Protein AF-A0ABD3S077-F1 (afdb_monomer_lite)

Radius of gyration: 20.27 Å; chains: 1; bounding box: 48×42×54 Å

Foldseek 3Di:
DPPDDDPDPVSVQVVVQVVDDPVDHDPDDDDDDPPDDPLQPDPKAWDFAFEWADCDDDPVCPPPHHYDNDDDDLVVVQVVQVVLAAWDQQPVVADPDPPDPPPRRIWHFNDAFFAWDQDPDDPDTTRRTTGTGITSDDHDDPDPDPPPDD

pLDDT: mean 75.66, std 20.89, range [24.83, 97.0]

Structure (mmCIF, N/CA/C/O backbone):
data_AF-A0ABD3S077-F1
#
_entry.id   AF-A0ABD3S077-F1
#
loop_
_atom_site.group_PDB
_atom_site.id
_atom_site.type_symbol
_atom_site.label_atom_id
_atom_site.label_alt_id
_atom_site.label_comp_id
_atom_site.label_asym_id
_atom_site.label_entity_id
_atom_site.label_seq_id
_atom_site.pdbx_PDB_ins_code
_atom_site.Cartn_x
_atom_site.Cartn_y
_atom_site.Cartn_z
_atom_site.occupancy
_atom_site.B_iso_or_equiv
_atom_site.auth_seq_id
_atom_site.auth_comp_id
_atom_site.auth_asym_id
_atom_site.auth_atom_id
_atom_site.pdbx_PDB_model_num
ATOM 1 N N . MET A 1 1 ? 19.640 16.814 -28.895 1.00 40.47 1 MET A N 1
ATOM 2 C CA . MET A 1 1 ? 20.626 15.761 -28.580 1.00 40.47 1 MET A CA 1
ATOM 3 C C . MET A 1 1 ? 20.997 15.918 -27.118 1.00 40.47 1 MET A C 1
ATOM 5 O O . MET A 1 1 ? 21.453 16.991 -26.749 1.00 40.47 1 MET A O 1
ATOM 9 N N . THR A 1 2 ? 20.714 14.935 -26.268 1.00 45.81 2 THR A N 1
ATOM 10 C CA . THR A 1 2 ? 21.237 14.925 -24.893 1.00 45.81 2 THR A CA 1
ATOM 11 C C . THR A 1 2 ? 22.758 14.746 -24.961 1.00 45.81 2 THR A C 1
ATOM 13 O O . THR A 1 2 ? 23.202 13.820 -25.637 1.00 45.81 2 THR A O 1
ATOM 16 N N . PRO A 1 3 ? 23.569 15.612 -24.328 1.00 52.97 3 PRO A N 1
ATOM 17 C CA . PRO A 1 3 ? 25.014 15.686 -24.566 1.00 52.97 3 PRO A CA 1
ATOM 18 C C . PRO A 1 3 ? 25.817 14.650 -23.761 1.00 52.97 3 PRO A C 1
ATOM 20 O O . PRO A 1 3 ? 26.988 14.868 -23.471 1.00 52.97 3 PRO A O 1
ATOM 23 N N . VAL A 1 4 ? 25.194 13.542 -23.358 1.00 58.41 4 VAL A N 1
ATOM 24 C CA . VAL A 1 4 ? 25.811 12.550 -22.475 1.00 58.41 4 VAL A CA 1
ATOM 25 C C . VAL A 1 4 ? 25.644 11.181 -23.112 1.00 58.41 4 VAL A C 1
ATOM 27 O O . VAL A 1 4 ? 24.524 10.681 -23.230 1.00 58.41 4 VAL A O 1
ATOM 30 N N . ASN A 1 5 ? 26.758 10.608 -23.562 1.00 63.78 5 ASN A N 1
ATOM 31 C CA . ASN A 1 5 ? 26.808 9.208 -23.950 1.00 63.78 5 ASN A CA 1
ATOM 32 C C . ASN A 1 5 ? 26.867 8.400 -22.652 1.00 63.78 5 ASN A C 1
ATOM 34 O O . ASN A 1 5 ? 27.813 8.540 -21.877 1.00 63.78 5 ASN A O 1
ATOM 38 N N . TYR A 1 6 ? 25.817 7.640 -22.359 1.00 70.06 6 TYR A N 1
ATOM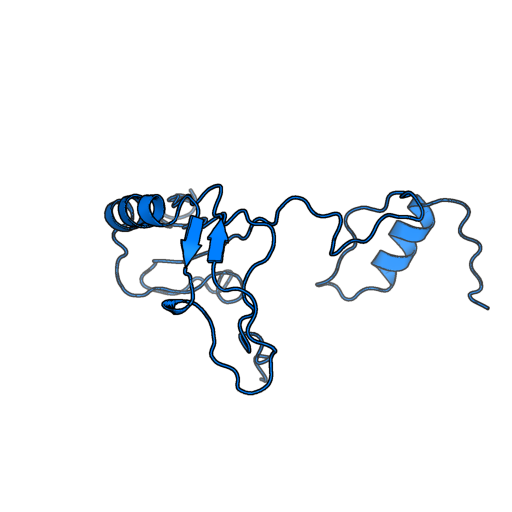 39 C CA . TYR A 1 6 ? 25.801 6.781 -21.185 1.00 70.06 6 TYR A CA 1
ATOM 40 C C . TYR A 1 6 ? 26.345 5.412 -21.572 1.00 70.06 6 TYR A C 1
ATOM 42 O O . TYR A 1 6 ? 25.663 4.633 -22.234 1.00 70.06 6 TYR A O 1
ATOM 50 N N . GLU A 1 7 ? 27.574 5.133 -21.155 1.00 78.12 7 GLU A N 1
ATOM 51 C CA . GLU A 1 7 ? 28.276 3.889 -21.487 1.00 78.12 7 GLU A CA 1
ATOM 52 C C . GLU A 1 7 ? 27.817 2.709 -20.607 1.00 78.12 7 GLU A C 1
ATOM 54 O O . GLU A 1 7 ? 28.039 1.547 -20.944 1.00 78.12 7 GLU A O 1
ATOM 59 N N . SER A 1 8 ? 27.147 2.984 -19.478 1.00 88.31 8 SER A N 1
ATOM 60 C CA . SER A 1 8 ? 26.677 1.960 -18.542 1.00 88.31 8 SER A CA 1
ATOM 61 C C . SER A 1 8 ? 25.317 2.283 -17.907 1.00 88.31 8 SER A C 1
ATOM 63 O O . SER A 1 8 ? 24.927 3.442 -17.753 1.00 88.31 8 SER A O 1
ATOM 65 N N . LEU A 1 9 ? 24.592 1.241 -17.476 1.00 89.19 9 LEU A N 1
ATOM 66 C CA . LEU A 1 9 ? 23.332 1.392 -16.730 1.00 89.19 9 LEU A CA 1
ATOM 67 C C . LEU A 1 9 ? 23.518 2.120 -15.391 1.00 89.19 9 LEU A C 1
ATOM 69 O O . LEU A 1 9 ? 22.600 2.796 -14.930 1.00 89.19 9 LEU A O 1
ATOM 73 N N . GLU A 1 10 ? 24.697 1.994 -14.784 1.00 90.38 10 GLU A N 1
ATOM 74 C CA . GLU A 1 10 ? 25.053 2.659 -13.530 1.00 90.38 10 GLU A CA 1
ATOM 75 C C . GLU A 1 10 ? 25.139 4.183 -13.718 1.00 90.38 10 GLU A C 1
ATOM 77 O O . GLU A 1 10 ? 24.635 4.947 -12.891 1.00 90.38 10 GLU A O 1
ATOM 82 N N . ASP A 1 11 ? 25.708 4.637 -14.837 1.00 91.19 11 ASP A N 1
ATOM 83 C CA . ASP A 1 11 ? 25.799 6.066 -15.155 1.00 91.19 11 ASP A CA 1
ATOM 84 C C . ASP A 1 11 ? 24.416 6.662 -15.428 1.00 91.19 11 ASP A C 1
ATOM 86 O O . ASP A 1 11 ? 24.096 7.751 -14.942 1.00 91.19 11 ASP A O 1
ATOM 90 N N . ILE A 1 12 ? 23.555 5.916 -16.131 1.00 92.06 12 ILE A N 1
ATOM 91 C CA . ILE A 1 12 ? 22.148 6.288 -16.344 1.00 92.06 12 ILE A CA 1
ATOM 92 C C . ILE A 1 12 ? 21.420 6.399 -15.000 1.00 92.06 12 ILE A C 1
ATOM 94 O O . ILE A 1 12 ? 20.725 7.385 -14.744 1.00 92.06 12 ILE A O 1
ATOM 98 N N . HIS A 1 13 ? 21.580 5.402 -14.126 1.00 94.06 13 HIS A N 1
ATOM 99 C CA . HIS A 1 13 ? 20.934 5.362 -12.814 1.00 94.06 13 HIS A CA 1
ATOM 100 C C . HIS A 1 13 ? 21.291 6.579 -11.957 1.00 94.06 13 HIS A C 1
ATOM 102 O O . HIS A 1 13 ? 20.397 7.228 -11.400 1.00 94.06 13 HIS A O 1
ATOM 108 N N . LYS A 1 14 ? 22.579 6.931 -11.902 1.00 92.25 14 LYS A N 1
ATOM 109 C CA . LYS A 1 14 ? 23.074 8.109 -11.179 1.00 92.25 14 LYS A CA 1
ATOM 110 C C . LYS A 1 14 ? 22.569 9.407 -11.791 1.00 92.25 14 LYS A C 1
ATOM 112 O O . LYS A 1 14 ? 22.056 10.257 -11.063 1.00 92.25 14 LYS A O 1
ATOM 117 N N . ALA A 1 15 ? 22.671 9.549 -13.110 1.00 93.38 15 ALA A N 1
ATOM 118 C CA . ALA A 1 15 ? 22.268 10.767 -13.798 1.00 93.38 15 ALA A CA 1
ATOM 119 C C . ALA A 1 15 ? 20.780 11.071 -13.597 1.00 93.38 15 ALA A C 1
ATOM 121 O O . ALA A 1 15 ? 20.429 12.197 -13.250 1.00 93.38 15 ALA A O 1
ATOM 122 N N . ILE A 1 16 ? 19.902 10.070 -13.731 1.00 94.38 16 ILE A N 1
ATOM 123 C CA . ILE A 1 16 ? 18.464 10.287 -13.538 1.00 94.38 16 ILE A CA 1
ATOM 124 C C . ILE A 1 16 ? 18.155 10.638 -12.079 1.00 94.38 16 ILE A C 1
ATOM 126 O O . ILE A 1 16 ? 17.405 11.579 -11.825 1.00 94.38 16 ILE A O 1
ATOM 130 N N . ASN A 1 17 ? 18.753 9.945 -11.105 1.00 96.12 17 ASN A N 1
ATOM 131 C CA . ASN A 1 17 ? 18.563 10.287 -9.692 1.00 96.12 17 ASN A CA 1
ATOM 132 C C . ASN A 1 17 ? 19.062 11.698 -9.336 1.00 96.12 17 ASN A C 1
ATOM 134 O O . ASN A 1 17 ? 18.505 12.311 -8.427 1.00 96.12 17 ASN A O 1
ATOM 138 N N . GLY A 1 18 ? 20.059 12.225 -10.055 1.00 94.88 18 GLY A N 1
ATOM 139 C CA . GLY A 1 18 ? 20.516 13.610 -9.919 1.00 94.88 18 GLY A CA 1
ATOM 140 C C . GLY A 1 18 ? 19.527 14.655 -10.451 1.00 94.88 18 GLY A C 1
ATOM 141 O O . GLY A 1 18 ? 19.540 15.790 -9.984 1.00 94.88 18 GLY A O 1
ATOM 142 N N . LEU A 1 19 ? 18.652 14.278 -11.392 1.00 95.50 19 LEU A N 1
ATOM 143 C CA . LEU A 1 19 ? 17.637 15.159 -11.986 1.00 95.50 19 LEU A CA 1
ATOM 144 C C . LEU A 1 19 ? 16.281 15.105 -11.265 1.00 95.50 19 LEU A C 1
ATOM 146 O O . LEU A 1 19 ? 15.463 16.010 -11.422 1.00 95.50 19 LEU A O 1
ATOM 150 N N . LEU A 1 20 ? 16.012 14.041 -10.504 1.00 96.38 20 LEU A N 1
ATOM 151 C CA . LEU A 1 20 ? 14.731 13.843 -9.827 1.00 96.38 20 LEU A CA 1
ATOM 152 C C . LEU A 1 20 ? 14.609 14.675 -8.534 1.00 96.38 20 LEU A C 1
ATOM 154 O O . LEU A 1 20 ? 15.577 14.783 -7.768 1.00 96.38 20 LEU A O 1
ATOM 158 N N . PRO A 1 21 ? 13.402 15.182 -8.212 1.00 97.00 21 PRO A N 1
ATOM 159 C CA . PRO A 1 21 ? 13.138 15.851 -6.938 1.00 97.00 21 PRO A CA 1
ATOM 160 C C . PRO A 1 21 ? 13.390 14.905 -5.758 1.00 97.00 21 PRO A C 1
ATOM 162 O O . PRO A 1 21 ? 13.372 13.687 -5.915 1.00 97.00 21 PRO A O 1
ATOM 165 N N . SER A 1 22 ? 13.656 15.455 -4.571 1.00 94.75 22 SER A N 1
ATOM 166 C CA . SER A 1 22 ? 14.166 14.699 -3.413 1.00 94.75 22 SER A CA 1
ATOM 167 C C . SER A 1 22 ? 13.267 13.566 -2.908 1.00 94.75 22 SER A C 1
ATOM 169 O O . SER A 1 22 ? 13.754 12.655 -2.240 1.00 94.75 22 SER A O 1
ATOM 171 N N . ASP A 1 23 ? 11.984 13.600 -3.250 1.00 93.94 23 ASP A N 1
ATOM 172 C CA . ASP A 1 23 ? 10.953 12.628 -2.900 1.00 93.94 23 ASP A CA 1
ATOM 173 C C . ASP A 1 23 ? 10.856 11.440 -3.875 1.00 93.94 23 ASP A C 1
ATOM 175 O O . ASP A 1 23 ? 10.274 10.410 -3.524 1.00 93.94 23 ASP A O 1
ATOM 179 N N . ILE A 1 24 ? 11.452 11.535 -5.069 1.00 96.38 24 ILE A N 1
ATOM 180 C CA . ILE A 1 24 ? 11.413 10.484 -6.093 1.00 96.38 24 ILE A CA 1
ATOM 181 C C . ILE A 1 24 ? 12.822 9.961 -6.358 1.00 96.38 24 ILE A C 1
ATOM 183 O O . ILE A 1 24 ? 13.740 10.705 -6.698 1.00 96.38 24 ILE A O 1
ATOM 187 N N . ARG A 1 25 ? 13.002 8.644 -6.236 1.00 96.50 25 ARG A N 1
ATOM 188 C CA . ARG A 1 25 ? 14.283 7.973 -6.486 1.00 96.50 25 ARG A CA 1
ATOM 189 C C . ARG A 1 25 ? 14.086 6.695 -7.288 1.00 96.50 25 ARG A C 1
ATOM 191 O O . ARG A 1 25 ? 13.232 5.873 -6.953 1.00 96.50 25 ARG A O 1
ATOM 198 N N . ILE A 1 26 ? 14.917 6.497 -8.307 1.00 96.12 26 ILE A N 1
ATOM 199 C CA . ILE A 1 26 ? 15.066 5.207 -8.978 1.00 96.12 26 ILE A CA 1
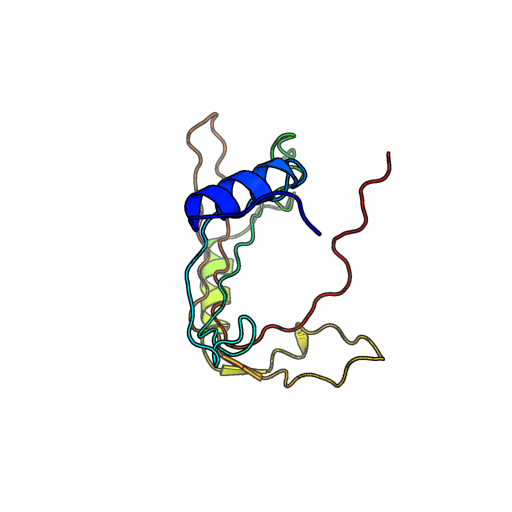ATOM 200 C C . ILE A 1 26 ? 15.921 4.325 -8.082 1.00 96.12 26 ILE A C 1
ATOM 202 O O . ILE A 1 26 ? 17.078 4.635 -7.806 1.00 96.12 26 ILE A O 1
ATOM 206 N N . ARG A 1 27 ? 15.358 3.210 -7.622 1.00 95.25 27 ARG A N 1
ATOM 207 C CA . ARG A 1 27 ? 16.080 2.267 -6.758 1.00 95.25 27 ARG A CA 1
ATOM 208 C C . ARG A 1 27 ? 16.947 1.292 -7.541 1.00 95.25 27 ARG A C 1
ATOM 210 O O . ARG A 1 27 ? 17.978 0.880 -7.034 1.00 95.25 27 ARG A O 1
ATOM 217 N N . GLU A 1 28 ? 16.526 0.940 -8.749 1.00 94.56 28 GLU A N 1
ATOM 218 C CA . GLU A 1 28 ? 17.175 -0.073 -9.570 1.00 94.56 28 GLU A CA 1
ATOM 219 C C . GLU A 1 28 ? 16.795 0.106 -11.044 1.00 94.56 28 GLU A C 1
ATOM 221 O O . GLU A 1 28 ? 15.684 0.545 -11.350 1.00 94.56 28 GLU A O 1
ATOM 226 N N . ILE A 1 29 ? 17.713 -0.251 -11.944 1.00 94.00 29 ILE A N 1
ATOM 227 C CA . ILE A 1 29 ? 17.493 -0.340 -13.390 1.00 94.00 29 ILE A CA 1
ATOM 228 C C . ILE A 1 29 ? 18.000 -1.705 -13.848 1.00 94.00 29 ILE A C 1
ATOM 230 O O . ILE A 1 29 ? 19.075 -2.139 -13.440 1.00 94.00 29 ILE A O 1
ATOM 234 N N . ARG A 1 30 ? 17.229 -2.385 -14.700 1.00 91.00 30 ARG A N 1
ATOM 235 C CA . ARG A 1 30 ? 17.623 -3.659 -15.308 1.00 91.00 30 ARG A CA 1
ATOM 236 C C . ARG A 1 30 ? 17.247 -3.684 -16.787 1.00 91.00 30 ARG A C 1
ATOM 238 O O . ARG A 1 30 ? 16.202 -3.130 -17.139 1.00 91.00 30 ARG A O 1
ATOM 245 N N . PRO A 1 31 ? 18.045 -4.350 -17.638 1.00 92.31 31 PRO A N 1
ATOM 246 C CA . PRO A 1 31 ? 17.620 -4.671 -18.990 1.00 92.31 31 PRO A CA 1
ATOM 247 C C . PRO A 1 31 ? 16.458 -5.670 -18.937 1.00 92.31 31 PRO A C 1
ATOM 249 O O . PRO A 1 31 ? 16.398 -6.536 -18.061 1.00 92.31 31 PRO A O 1
ATOM 252 N N . VAL A 1 32 ? 15.527 -5.542 -19.876 1.00 92.75 32 VAL A N 1
ATOM 253 C CA . VAL A 1 32 ? 14.355 -6.413 -20.010 1.00 92.75 32 VAL A CA 1
ATOM 254 C C . VAL A 1 32 ? 14.183 -6.814 -21.469 1.00 92.75 32 VAL A C 1
ATOM 256 O O . VAL A 1 32 ? 14.683 -6.138 -22.366 1.00 92.75 32 VAL A O 1
ATOM 259 N N . VAL A 1 33 ? 13.478 -7.917 -21.701 1.00 93.56 33 VAL A N 1
ATOM 260 C CA . VAL A 1 33 ? 13.121 -8.355 -23.056 1.00 93.56 33 VAL A CA 1
ATOM 261 C C . VAL A 1 33 ? 12.123 -7.378 -23.705 1.00 93.56 33 VAL A C 1
ATOM 263 O O . VAL A 1 33 ? 11.356 -6.743 -22.973 1.00 93.56 33 VAL A O 1
ATOM 266 N N . PRO A 1 34 ? 12.091 -7.251 -25.046 1.00 94.38 34 PRO A N 1
ATOM 267 C CA . PRO A 1 34 ? 11.201 -6.318 -25.750 1.00 94.38 34 PRO A CA 1
ATOM 268 C C . PRO A 1 34 ? 9.707 -6.496 -25.442 1.00 94.38 34 PRO A C 1
ATOM 270 O O . PRO A 1 34 ? 8.936 -5.542 -25.510 1.00 94.38 34 PRO A O 1
ATOM 273 N N . GLU A 1 35 ? 9.290 -7.706 -25.077 1.00 95.31 35 GLU A N 1
ATOM 274 C CA . GLU A 1 35 ? 7.902 -8.065 -24.780 1.00 95.31 35 GLU A CA 1
A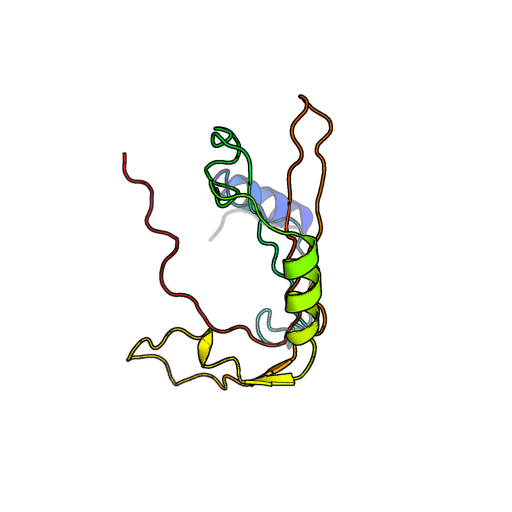TOM 275 C C . GLU A 1 35 ? 7.470 -7.662 -23.360 1.00 95.31 35 GLU A C 1
ATOM 277 O O . GLU A 1 35 ? 6.289 -7.756 -23.009 1.00 95.31 35 GLU A O 1
ATOM 282 N N . PHE A 1 36 ? 8.408 -7.233 -22.507 1.00 92.81 36 PHE A N 1
ATOM 283 C CA . PHE A 1 36 ? 8.102 -6.843 -21.138 1.00 92.81 36 PHE A CA 1
ATOM 284 C C . PHE A 1 36 ? 7.239 -5.577 -21.092 1.00 92.81 36 PHE A C 1
ATOM 286 O O . PHE A 1 36 ? 7.559 -4.548 -21.684 1.00 92.81 36 PHE A O 1
ATOM 293 N N . HIS A 1 37 ? 6.181 -5.611 -20.279 1.00 90.50 37 HIS A N 1
ATOM 294 C CA . HIS A 1 37 ? 5.343 -4.448 -20.025 1.00 90.50 37 HIS A CA 1
ATOM 295 C C . HIS A 1 37 ? 5.082 -4.280 -18.525 1.00 90.50 37 HIS A C 1
ATOM 297 O O . HIS A 1 37 ? 4.309 -5.035 -17.933 1.00 90.50 37 HIS A O 1
ATOM 303 N N . ALA A 1 38 ? 5.613 -3.212 -17.915 1.00 88.19 38 ALA A N 1
ATOM 304 C CA . ALA A 1 38 ? 5.594 -2.976 -16.461 1.00 88.19 38 ALA A CA 1
ATOM 305 C C . ALA A 1 38 ? 4.218 -3.157 -15.783 1.00 88.19 38 ALA A C 1
ATOM 307 O O . ALA A 1 38 ? 4.121 -3.627 -14.651 1.00 88.19 38 ALA A O 1
ATOM 308 N N . ARG A 1 39 ? 3.125 -2.802 -16.475 1.00 83.25 39 ARG A N 1
ATOM 309 C CA . ARG A 1 39 ? 1.749 -2.985 -15.972 1.00 83.25 39 ARG A CA 1
ATOM 310 C C . ARG A 1 39 ? 1.196 -4.410 -16.103 1.00 83.25 39 ARG A C 1
ATOM 312 O O . ARG A 1 39 ? 0.366 -4.786 -15.279 1.00 83.25 39 ARG A O 1
ATOM 319 N N . PHE A 1 40 ? 1.546 -5.137 -17.163 1.00 84.25 40 PHE A N 1
ATOM 320 C CA . PHE A 1 40 ? 0.873 -6.386 -17.553 1.00 84.25 40 PHE A CA 1
ATOM 321 C C . PHE A 1 40 ? 1.705 -7.628 -17.243 1.00 84.25 40 PHE A C 1
ATOM 323 O O . PHE A 1 40 ? 1.127 -8.673 -16.973 1.00 84.25 40 PHE A O 1
ATOM 330 N N . SER A 1 41 ? 3.029 -7.489 -17.196 1.00 88.38 41 SER A N 1
ATOM 331 C CA . SER A 1 41 ? 3.967 -8.541 -16.796 1.00 88.38 41 SER A CA 1
ATOM 332 C C . SER A 1 41 ? 4.077 -8.709 -15.273 1.00 88.38 41 SER A C 1
ATOM 334 O O . SER A 1 41 ? 4.850 -9.535 -14.807 1.00 88.38 41 SER A O 1
ATOM 336 N N . VAL A 1 42 ? 3.338 -7.925 -14.478 1.00 86.50 42 VAL A N 1
ATOM 337 C CA . VAL A 1 42 ? 3.345 -8.036 -13.013 1.00 86.50 42 VAL A CA 1
ATOM 338 C C . VAL A 1 42 ? 2.491 -9.219 -12.551 1.00 86.50 42 VAL A C 1
ATOM 340 O O . VAL A 1 42 ? 1.332 -9.356 -12.943 1.00 86.50 42 VAL A O 1
ATOM 343 N N . GLU A 1 43 ? 3.032 -10.050 -11.664 1.00 85.00 43 GLU A N 1
ATOM 344 C CA . GLU A 1 43 ? 2.296 -11.188 -11.102 1.00 85.00 43 GLU A CA 1
ATOM 345 C C . GLU A 1 43 ? 1.329 -10.751 -9.999 1.00 85.00 43 GLU A C 1
ATOM 347 O O . GLU A 1 43 ? 0.185 -11.209 -9.920 1.00 85.00 43 GLU A O 1
ATOM 352 N N . SER A 1 44 ? 1.785 -9.831 -9.149 1.00 84.31 44 SER A N 1
ATOM 353 C CA . SER A 1 44 ? 1.012 -9.300 -8.039 1.00 84.31 44 SER A CA 1
ATOM 354 C C . SER A 1 44 ? 1.557 -7.962 -7.539 1.00 84.31 44 SER A C 1
ATOM 356 O O . SER A 1 44 ? 2.679 -7.563 -7.842 1.00 84.31 44 SER A O 1
ATOM 358 N N . LYS A 1 45 ? 0.738 -7.241 -6.776 1.00 83.56 45 LYS A N 1
ATOM 359 C CA . LYS A 1 45 ? 1.123 -5.998 -6.095 1.00 83.56 45 LYS A CA 1
ATOM 360 C C . LYS A 1 45 ? 0.899 -6.170 -4.613 1.00 83.56 45 LYS A C 1
ATOM 362 O O . LYS A 1 45 ? -0.088 -6.794 -4.268 1.00 83.56 45 LYS A O 1
ATOM 367 N N . ILE A 1 46 ? 1.745 -5.583 -3.776 1.00 83.75 46 ILE A N 1
ATOM 368 C CA . ILE A 1 46 ? 1.569 -5.557 -2.323 1.00 83.75 46 ILE A CA 1
ATOM 369 C C . ILE A 1 46 ? 1.395 -4.105 -1.892 1.00 83.75 46 ILE A C 1
ATOM 371 O O . ILE A 1 46 ? 2.177 -3.240 -2.284 1.00 83.75 46 ILE A O 1
ATOM 375 N N . TYR A 1 47 ? 0.374 -3.848 -1.081 1.00 84.31 47 TYR A N 1
ATOM 376 C CA . TYR A 1 47 ? 0.128 -2.541 -0.478 1.00 84.31 47 TYR A CA 1
ATOM 377 C C . TYR A 1 47 ? 0.452 -2.592 1.010 1.00 84.31 47 TYR A C 1
ATOM 379 O O . TYR A 1 47 ? 0.297 -3.623 1.650 1.00 84.31 47 TYR A O 1
ATOM 387 N N . PHE A 1 48 ? 0.907 -1.477 1.569 1.00 82.12 48 PHE A N 1
ATOM 388 C CA . PHE A 1 48 ? 1.138 -1.353 3.000 1.00 82.12 48 PHE A CA 1
ATOM 389 C C . PHE A 1 48 ? 0.404 -0.121 3.498 1.00 82.12 48 PHE A C 1
ATOM 391 O O . PHE A 1 48 ? 0.695 0.998 3.079 1.00 82.12 48 PHE A O 1
ATOM 398 N N . TYR A 1 49 ? -0.546 -0.339 4.399 1.00 84.44 49 TYR A N 1
ATOM 399 C CA . TYR A 1 49 ? -1.235 0.736 5.093 1.00 84.44 49 TYR A CA 1
ATOM 400 C C . TYR A 1 49 ? -0.622 0.906 6.475 1.00 84.44 49 TYR A C 1
ATOM 402 O O . TYR A 1 49 ? -0.274 -0.067 7.139 1.00 84.44 49 TYR A O 1
ATOM 410 N N . LYS A 1 50 ? -0.448 2.160 6.889 1.00 84.94 50 LYS A N 1
ATOM 411 C CA . LYS A 1 50 ? 0.054 2.492 8.216 1.00 84.94 50 LYS A CA 1
ATOM 412 C C . LYS A 1 50 ? -1.034 3.218 8.983 1.00 84.94 50 LYS A C 1
ATOM 414 O O . LYS A 1 50 ? -1.490 4.269 8.537 1.00 84.94 50 LYS A O 1
ATOM 419 N N . VAL A 1 51 ? -1.440 2.660 10.119 1.00 87.81 51 VAL A N 1
ATOM 420 C CA . VAL A 1 51 ? -2.383 3.300 11.037 1.00 87.81 51 VAL A CA 1
ATOM 421 C C . VAL A 1 51 ? -1.650 3.598 12.335 1.00 87.81 51 VAL A C 1
ATOM 423 O O . VAL A 1 51 ? -0.953 2.752 12.883 1.00 87.81 51 VAL A O 1
ATOM 426 N N . TYR A 1 52 ? -1.764 4.830 12.800 1.00 87.12 52 TYR A N 1
ATOM 427 C CA . TYR A 1 52 ? -1.215 5.298 14.055 1.00 87.12 52 TYR A CA 1
ATOM 428 C C . TYR A 1 52 ? -2.361 5.424 15.057 1.00 87.12 52 TYR A C 1
ATOM 430 O O . TYR A 1 52 ? -3.310 6.167 14.815 1.00 87.12 52 TYR A O 1
ATOM 438 N N . ASN A 1 53 ? -2.288 4.691 16.171 1.00 88.06 53 ASN A N 1
ATOM 439 C CA . ASN A 1 53 ? -3.356 4.623 17.174 1.00 88.06 53 ASN A CA 1
ATOM 440 C C . ASN A 1 53 ? -2.948 5.205 18.540 1.00 88.06 53 ASN A C 1
ATOM 442 O O . ASN A 1 53 ? -3.322 4.693 19.591 1.00 88.06 53 ASN A O 1
ATOM 446 N N . GLY A 1 54 ? -2.139 6.266 18.526 1.00 84.62 54 GLY A N 1
ATOM 447 C CA . GLY A 1 54 ? -1.852 7.059 19.721 1.00 84.62 54 GLY A CA 1
ATOM 448 C C . GLY A 1 54 ? -2.932 8.114 19.972 1.00 84.62 54 GLY A C 1
ATOM 449 O O . GLY A 1 54 ? -3.605 8.549 19.043 1.00 84.62 54 GLY A O 1
ATOM 450 N N . ALA A 1 55 ? -3.063 8.585 21.215 1.00 86.81 55 ALA A N 1
ATOM 451 C CA . ALA A 1 55 ? -4.013 9.653 21.555 1.00 86.81 55 ALA A CA 1
ATOM 452 C C . ALA A 1 55 ? -3.745 10.963 20.784 1.00 86.81 55 ALA A C 1
ATOM 454 O O . ALA A 1 55 ? -4.675 11.649 20.376 1.00 86.81 55 ALA A O 1
ATOM 455 N N . ILE A 1 56 ? -2.467 11.280 20.548 1.00 88.38 56 ILE A N 1
ATOM 456 C CA . ILE A 1 56 ? -2.009 12.473 19.823 1.00 88.38 56 ILE A CA 1
ATOM 457 C C . ILE A 1 56 ? -1.118 12.025 18.667 1.00 88.38 56 ILE A C 1
ATOM 459 O O . ILE A 1 56 ? -0.231 11.184 18.878 1.00 88.38 56 ILE A O 1
ATOM 463 N N . MET A 1 57 ? -1.356 12.582 17.475 1.00 87.75 57 MET A N 1
ATOM 464 C CA . MET A 1 57 ? -0.599 12.262 16.266 1.00 87.75 57 MET A CA 1
ATOM 465 C C . MET A 1 57 ? 0.878 12.611 16.425 1.00 87.75 57 MET A C 1
ATOM 467 O O . MET A 1 57 ? 1.222 13.710 16.857 1.00 87.75 57 MET A O 1
ATOM 471 N N . ASP A 1 58 ? 1.751 11.685 16.038 1.00 84.69 58 ASP A N 1
ATOM 472 C CA . ASP A 1 58 ? 3.181 11.963 15.958 1.00 84.69 58 ASP A CA 1
ATOM 473 C C . ASP A 1 58 ? 3.455 12.916 14.772 1.00 84.69 58 ASP A C 1
ATOM 475 O O . ASP A 1 58 ? 3.089 12.595 13.630 1.00 84.69 58 ASP A O 1
ATOM 479 N N . PRO A 1 59 ? 4.099 14.079 14.996 1.00 89.62 59 PRO A N 1
ATOM 480 C CA . PRO A 1 59 ? 4.364 15.057 13.944 1.00 89.62 59 PRO A CA 1
ATOM 481 C C . PRO A 1 59 ? 5.241 14.518 12.807 1.00 89.62 59 PRO A C 1
ATOM 483 O O . PRO A 1 59 ? 5.144 15.042 11.694 1.00 89.62 59 PRO A O 1
ATOM 486 N N . PHE A 1 60 ? 6.055 13.484 13.047 1.00 88.62 60 PHE A N 1
ATOM 487 C CA . PHE A 1 60 ? 6.885 12.830 12.033 1.00 88.62 60 PHE A CA 1
ATOM 488 C C . PHE A 1 60 ? 6.109 11.813 11.200 1.00 88.62 60 PHE A C 1
ATOM 490 O O . PHE A 1 60 ? 6.509 11.516 10.079 1.00 88.62 60 PHE A O 1
ATOM 497 N N . LEU A 1 61 ? 4.992 11.290 11.710 1.00 86.31 61 LEU A N 1
ATOM 498 C CA . LEU A 1 61 ? 4.165 10.308 11.004 1.00 86.31 61 LEU A CA 1
ATOM 499 C C . LEU A 1 61 ? 2.984 10.939 10.267 1.00 86.31 61 LEU A C 1
ATOM 501 O O . LEU A 1 61 ? 2.320 10.239 9.505 1.00 86.31 61 LEU A O 1
ATOM 505 N N . ARG A 1 62 ? 2.718 12.238 10.457 1.00 89.38 62 ARG A N 1
ATOM 506 C CA . ARG A 1 62 ? 1.517 12.925 9.941 1.00 89.38 62 ARG A CA 1
ATOM 507 C C . ARG A 1 62 ? 1.280 12.766 8.434 1.00 89.38 62 ARG A C 1
ATOM 509 O O . ARG A 1 62 ? 0.138 12.781 7.998 1.00 89.38 62 ARG A O 1
ATOM 516 N N . HIS A 1 63 ? 2.346 12.600 7.648 1.00 90.06 63 HIS A N 1
ATOM 517 C CA . HIS A 1 63 ? 2.274 12.394 6.195 1.00 90.06 63 HIS A CA 1
ATOM 518 C C . HIS A 1 63 ? 2.416 10.923 5.774 1.00 90.06 63 HIS A C 1
ATOM 520 O O . HIS A 1 63 ? 2.264 10.605 4.599 1.00 90.06 63 HIS A O 1
ATOM 526 N N . TYR A 1 64 ? 2.706 10.020 6.713 1.00 86.75 64 TYR A N 1
ATOM 527 C CA . TYR A 1 64 ? 3.090 8.632 6.431 1.00 86.75 64 TYR A CA 1
ATOM 528 C C . TYR A 1 64 ? 2.187 7.587 7.096 1.00 86.75 64 TYR A C 1
ATOM 530 O O . TYR A 1 64 ? 2.341 6.396 6.821 1.00 86.75 64 TYR A O 1
ATOM 538 N N . ALA A 1 65 ? 1.267 7.997 7.971 1.00 88.12 65 ALA A N 1
ATOM 539 C CA . ALA A 1 65 ? 0.302 7.121 8.621 1.00 88.12 65 ALA A CA 1
ATOM 540 C C . ALA A 1 65 ? -1.042 7.826 8.830 1.00 88.12 65 ALA A C 1
ATOM 542 O O . ALA A 1 65 ? -1.105 9.029 9.073 1.00 88.12 65 ALA A O 1
ATOM 543 N N . TYR A 1 66 ? -2.121 7.050 8.776 1.00 90.19 66 TYR A N 1
ATOM 544 C CA . TYR A 1 66 ? -3.454 7.510 9.144 1.00 90.19 66 TYR A CA 1
ATOM 545 C C . TYR A 1 66 ? -3.602 7.536 10.669 1.00 90.19 66 TYR A C 1
ATOM 547 O O . TYR A 1 66 ? -3.338 6.527 11.319 1.00 90.19 66 TYR A O 1
ATOM 555 N N . HIS A 1 67 ? -4.040 8.654 11.248 1.00 90.00 67 HIS A N 1
ATOM 556 C CA . HIS A 1 67 ? -4.301 8.749 12.688 1.00 90.00 67 HIS A CA 1
ATOM 557 C C . HIS A 1 67 ? -5.701 8.232 13.026 1.00 90.00 67 HIS A C 1
ATOM 559 O O . HIS A 1 67 ? -6.693 8.805 12.586 1.00 90.00 67 HIS A O 1
ATOM 565 N N . SER A 1 68 ? -5.783 7.187 13.850 1.00 89.12 68 SER A N 1
ATOM 566 C CA . SER A 1 68 ? -7.023 6.782 14.512 1.00 89.12 68 SER A CA 1
ATOM 567 C C . SER A 1 68 ? -6.994 7.210 15.974 1.00 89.12 68 SER A C 1
ATOM 569 O O . SER A 1 68 ? -6.161 6.727 16.745 1.00 89.12 68 SER A O 1
ATOM 571 N N . VAL A 1 69 ? -7.931 8.071 16.368 1.00 86.62 69 VAL A N 1
ATOM 572 C CA . VAL A 1 69 ? -8.125 8.488 17.769 1.00 86.62 69 VAL A CA 1
ATOM 573 C C . VAL A 1 69 ? -8.829 7.417 18.607 1.00 86.62 69 VAL A C 1
ATOM 575 O O . VAL A 1 69 ? -8.629 7.342 19.817 1.00 86.62 69 VAL A O 1
ATOM 578 N N . TYR A 1 70 ? -9.623 6.552 17.971 1.00 87.81 70 TYR A N 1
ATOM 579 C CA . TYR A 1 70 ? -10.330 5.461 18.638 1.00 87.81 70 TYR A CA 1
ATOM 580 C C . TYR A 1 70 ? -9.431 4.243 18.768 1.00 87.81 70 TYR A C 1
ATOM 582 O O . TYR A 1 70 ? -8.796 3.848 17.787 1.00 87.81 70 TYR A O 1
ATOM 590 N N . LYS A 1 71 ? -9.398 3.630 19.956 1.00 86.19 71 LYS A N 1
ATOM 591 C CA . LYS A 1 71 ? -8.644 2.393 20.190 1.00 86.19 71 LYS A CA 1
ATOM 592 C C . LYS A 1 71 ? -9.106 1.299 19.231 1.00 86.19 71 LYS A C 1
ATOM 594 O O . LYS A 1 71 ? -10.292 0.987 19.162 1.00 86.19 71 LYS A O 1
ATOM 599 N N . LEU A 1 72 ? -8.156 0.718 18.512 1.00 86.75 72 LEU A N 1
ATOM 600 C CA . LEU A 1 72 ? -8.412 -0.350 17.559 1.00 86.75 72 LEU A CA 1
ATOM 601 C C . LEU A 1 72 ? -8.333 -1.710 18.252 1.00 86.75 72 LEU A C 1
ATOM 603 O O . LEU A 1 72 ? -7.395 -1.988 18.997 1.00 86.75 72 LEU A O 1
ATOM 607 N N . ASN A 1 73 ? -9.298 -2.582 17.967 1.00 90.44 73 ASN A N 1
ATOM 608 C CA . ASN A 1 73 ? -9.230 -3.980 18.378 1.00 90.44 73 ASN A CA 1
ATOM 609 C C . ASN A 1 73 ? -8.493 -4.790 17.302 1.00 90.44 73 ASN A C 1
ATOM 611 O O . ASN A 1 73 ? -9.093 -5.277 16.344 1.00 90.44 73 ASN A O 1
ATOM 615 N N . VAL A 1 74 ? -7.178 -4.928 17.469 1.00 86.88 74 VAL A N 1
ATOM 616 C CA . VAL A 1 74 ? -6.308 -5.601 16.493 1.00 86.88 74 VAL A CA 1
ATOM 617 C C . VAL A 1 74 ? -6.669 -7.078 16.322 1.00 86.88 74 VAL A C 1
ATOM 619 O O . VAL A 1 74 ? -6.580 -7.596 15.213 1.00 86.88 74 VAL A O 1
ATOM 622 N N . ALA A 1 75 ? -7.108 -7.757 17.385 1.00 90.25 75 ALA A N 1
ATOM 623 C CA . ALA A 1 75 ? -7.536 -9.152 17.301 1.00 90.25 75 ALA A CA 1
ATOM 624 C C . ALA A 1 75 ? -8.768 -9.296 16.394 1.00 90.25 75 ALA A C 1
ATOM 626 O O . ALA A 1 75 ? -8.733 -10.060 15.433 1.00 90.25 75 ALA A O 1
ATOM 627 N N . ALA A 1 76 ? -9.794 -8.467 16.611 1.00 92.75 76 ALA A N 1
ATOM 628 C CA . ALA A 1 76 ? -10.980 -8.449 15.755 1.00 92.75 76 ALA A CA 1
ATOM 629 C C . ALA A 1 76 ? -10.640 -8.083 14.299 1.00 92.75 76 ALA A C 1
ATOM 631 O O . ALA A 1 76 ? -11.173 -8.678 13.365 1.00 92.75 76 ALA A O 1
ATOM 632 N N . MET A 1 77 ? -9.714 -7.141 14.085 1.00 90.81 77 MET A N 1
ATOM 633 C CA . MET A 1 77 ? -9.240 -6.793 12.742 1.00 90.81 77 MET A CA 1
ATOM 634 C C . MET A 1 77 ? -8.511 -7.957 12.059 1.00 90.81 77 MET A C 1
ATOM 636 O O . MET A 1 77 ? -8.711 -8.171 10.866 1.00 90.81 77 MET A O 1
ATOM 640 N N . ARG A 1 78 ? -7.686 -8.719 12.792 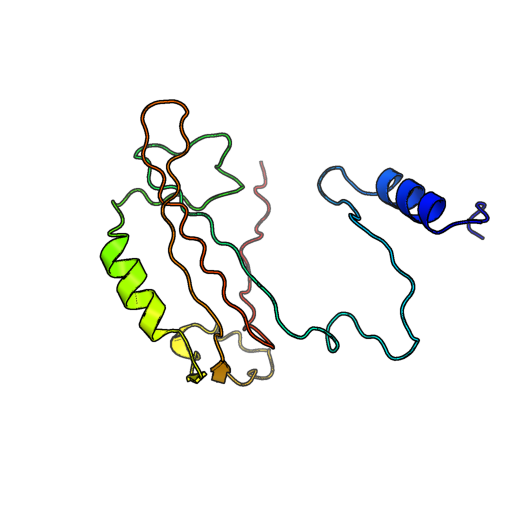1.00 89.88 78 ARG A N 1
ATOM 641 C CA . ARG A 1 78 ? -7.023 -9.930 12.276 1.00 89.88 78 ARG A CA 1
ATOM 642 C C . ARG A 1 78 ? -8.035 -10.991 11.869 1.00 89.88 78 ARG A C 1
ATOM 644 O O . ARG A 1 78 ? -7.872 -11.600 10.816 1.00 89.88 78 ARG A O 1
ATOM 651 N N . ASP A 1 79 ? -9.071 -11.203 12.673 1.00 94.88 79 ASP A N 1
ATOM 652 C CA . ASP A 1 79 ? -10.113 -12.176 12.348 1.00 94.88 79 ASP A CA 1
ATOM 653 C C . ASP A 1 79 ? -10.936 -11.739 11.136 1.00 94.88 79 ASP A C 1
ATOM 655 O O . ASP A 1 79 ? -11.139 -12.534 10.219 1.00 94.88 79 ASP A O 1
ATOM 659 N N . ALA A 1 80 ? -11.304 -10.458 11.058 1.00 93.81 80 ALA A N 1
ATOM 660 C CA . ALA A 1 80 ? -11.974 -9.903 9.888 1.00 93.81 80 ALA A CA 1
ATOM 661 C C . ALA A 1 80 ? -11.107 -10.006 8.621 1.00 93.81 80 ALA A C 1
ATOM 663 O O . ALA A 1 80 ? -11.620 -10.360 7.565 1.00 93.81 80 ALA A O 1
ATOM 664 N N . ALA A 1 81 ? -9.795 -9.757 8.711 1.00 90.69 81 ALA A N 1
ATOM 665 C CA . ALA A 1 81 ? -8.875 -9.822 7.573 1.00 90.69 81 ALA A CA 1
ATOM 666 C C . ALA A 1 81 ? -8.838 -11.206 6.902 1.00 90.69 81 ALA A C 1
ATOM 668 O O . ALA A 1 81 ? -8.735 -11.288 5.677 1.00 90.69 81 ALA A O 1
ATOM 669 N N . LYS A 1 82 ? -8.995 -12.294 7.670 1.00 92.50 82 LYS A N 1
ATOM 670 C CA . LYS A 1 82 ? -9.058 -13.662 7.122 1.00 92.50 82 LYS A CA 1
ATOM 671 C C . LYS A 1 82 ? -10.212 -13.834 6.132 1.00 92.50 82 LYS A C 1
ATOM 673 O O . LYS A 1 82 ? -10.055 -14.546 5.146 1.00 92.50 82 LYS A O 1
ATOM 678 N N . LEU A 1 83 ? -11.335 -13.146 6.353 1.00 94.81 83 LEU A N 1
ATOM 679 C CA . LEU A 1 83 ? -12.520 -13.215 5.488 1.00 94.81 83 LEU A CA 1
ATOM 680 C C . LEU A 1 83 ? -12.276 -12.620 4.094 1.00 94.81 83 LEU A C 1
ATOM 682 O O . LEU A 1 83 ? -12.990 -12.948 3.153 1.00 94.81 83 LEU A O 1
ATOM 686 N N . PHE A 1 84 ? -11.264 -11.762 3.948 1.00 91.25 84 PHE A N 1
ATOM 687 C CA . PHE A 1 84 ? -10.918 -11.136 2.673 1.00 91.25 84 PHE A CA 1
ATOM 688 C C . PHE A 1 84 ? -10.064 -12.037 1.777 1.00 91.25 84 PHE A C 1
ATOM 690 O O . PHE A 1 84 ? -10.009 -11.796 0.573 1.00 91.25 84 PHE A O 1
ATOM 697 N N . VAL A 1 85 ? -9.376 -13.042 2.332 1.00 92.50 85 VAL A N 1
ATOM 698 C CA . VAL A 1 85 ? -8.488 -13.931 1.567 1.00 92.50 85 VAL A CA 1
ATOM 699 C C . VAL A 1 85 ? -9.316 -14.820 0.636 1.00 92.50 85 VAL A C 1
ATOM 701 O O . VAL A 1 85 ? -10.366 -15.335 1.013 1.00 92.50 85 VAL A O 1
ATOM 704 N N . GLY A 1 86 ? -8.845 -14.999 -0.598 1.00 91.06 86 GLY A N 1
ATOM 705 C CA . GLY A 1 86 ? -9.550 -15.727 -1.650 1.00 91.06 86 GLY A CA 1
ATOM 706 C C . GLY A 1 86 ? -10.251 -14.816 -2.658 1.00 91.06 86 GLY A C 1
ATOM 707 O O . GLY A 1 86 ? -9.950 -13.624 -2.779 1.00 91.06 86 GLY A O 1
ATOM 708 N N . LYS A 1 87 ? -11.155 -15.412 -3.443 1.00 94.12 87 LYS A N 1
ATOM 709 C CA . LYS A 1 87 ? -11.837 -14.759 -4.565 1.00 94.12 87 LYS A CA 1
ATOM 710 C C . LYS A 1 87 ? -13.204 -14.238 -4.134 1.00 94.12 87 LYS A C 1
ATOM 712 O O . LYS A 1 87 ? -14.106 -15.033 -3.902 1.00 94.12 87 LYS A O 1
ATOM 717 N N . HIS A 1 88 ? -13.362 -12.918 -4.132 1.00 92.31 88 HIS A N 1
ATOM 718 C CA . HIS A 1 88 ? -14.587 -12.245 -3.688 1.00 92.31 88 HIS A CA 1
AT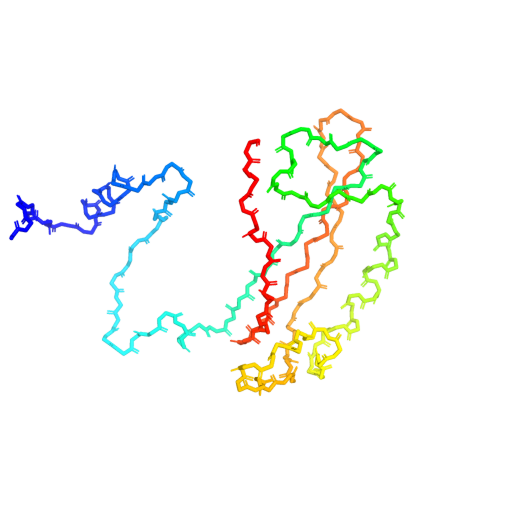OM 719 C C . HIS A 1 88 ? -14.964 -11.099 -4.619 1.00 92.31 88 HIS A C 1
ATOM 721 O O . HIS A 1 88 ? -14.109 -10.552 -5.322 1.00 92.31 88 HIS A O 1
ATOM 727 N N . ASP A 1 89 ? -16.242 -10.726 -4.608 1.00 90.81 89 ASP A N 1
ATOM 728 C CA . ASP A 1 89 ? -16.728 -9.493 -5.223 1.00 90.81 89 ASP A CA 1
ATOM 729 C C . ASP A 1 89 ? -16.476 -8.309 -4.276 1.00 90.81 89 ASP A C 1
ATOM 731 O O . ASP A 1 89 ? -17.029 -8.243 -3.179 1.00 90.81 89 ASP A O 1
ATOM 735 N N . PHE A 1 90 ? -15.630 -7.369 -4.702 1.00 89.25 90 PHE A N 1
ATOM 736 C CA . PHE A 1 90 ? -15.275 -6.184 -3.922 1.00 89.25 90 PHE A CA 1
ATOM 737 C C . PHE A 1 90 ? -16.024 -4.917 -4.357 1.00 89.25 90 PHE A C 1
ATOM 739 O O . PHE A 1 90 ? -15.551 -3.812 -4.093 1.00 89.25 90 PHE A O 1
ATOM 746 N N . SER A 1 91 ? -17.189 -5.037 -5.001 1.00 86.06 91 SER A N 1
ATOM 747 C CA . SER A 1 91 ? -17.999 -3.887 -5.439 1.00 86.06 91 SER A CA 1
ATOM 748 C C . SER A 1 91 ? -18.322 -2.921 -4.297 1.00 86.06 91 SER A C 1
ATOM 750 O O . SER A 1 91 ? -18.235 -1.711 -4.483 1.00 86.06 91 SER A O 1
ATOM 752 N N . ALA A 1 92 ? -18.591 -3.432 -3.089 1.00 87.44 92 ALA A N 1
ATOM 753 C CA . ALA A 1 92 ? -18.843 -2.612 -1.897 1.00 87.44 92 ALA A CA 1
ATOM 754 C C . ALA A 1 92 ? -17.631 -1.765 -1.451 1.00 87.44 92 ALA A C 1
ATOM 756 O O . ALA A 1 92 ? -17.783 -0.803 -0.704 1.00 87.44 92 ALA A O 1
ATOM 757 N N . PHE A 1 93 ? -16.426 -2.110 -1.914 1.00 85.19 93 PHE A N 1
ATOM 758 C CA . PHE A 1 93 ? -15.175 -1.401 -1.626 1.00 85.19 93 PHE A CA 1
ATOM 759 C C . PHE A 1 93 ? -14.681 -0.571 -2.823 1.00 85.19 93 PHE A C 1
ATOM 761 O O . PHE A 1 93 ? -13.634 0.078 -2.745 1.00 85.19 93 PHE A O 1
ATOM 768 N N . ALA A 1 94 ? -15.408 -0.609 -3.942 1.00 79.69 94 ALA A N 1
ATOM 769 C CA . ALA A 1 94 ? -15.107 0.132 -5.155 1.00 79.69 94 ALA A CA 1
ATOM 770 C C . ALA A 1 94 ? -15.620 1.573 -5.060 1.00 79.69 94 ALA A C 1
ATOM 772 O O . ALA A 1 94 ? -16.668 1.831 -4.474 1.00 79.69 94 ALA A O 1
ATOM 773 N N . ASN A 1 95 ? -14.933 2.515 -5.713 1.00 72.19 95 ASN A N 1
ATOM 774 C CA . ASN A 1 95 ? -15.551 3.809 -5.991 1.00 72.19 95 ASN A CA 1
ATOM 775 C C . ASN A 1 95 ? -16.429 3.718 -7.232 1.00 72.19 95 ASN A C 1
ATOM 777 O O . ASN A 1 95 ? -16.013 3.184 -8.260 1.00 72.19 95 ASN A O 1
ATOM 781 N N . VAL A 1 96 ? -17.611 4.319 -7.149 1.00 62.38 96 VAL A N 1
ATOM 782 C CA . VAL A 1 96 ? -18.539 4.460 -8.270 1.00 62.38 96 VAL A CA 1
ATOM 783 C C . VAL A 1 96 ? -18.293 5.820 -8.935 1.00 62.38 96 VAL A C 1
ATOM 785 O O . VAL A 1 96 ? -19.094 6.743 -8.812 1.00 62.38 96 VAL A O 1
ATOM 788 N N . SER A 1 97 ? -17.142 6.012 -9.585 1.00 54.94 97 SER A N 1
ATOM 789 C CA . SER A 1 97 ? -16.932 7.207 -10.417 1.00 54.94 97 SER A CA 1
ATOM 790 C C . SER A 1 97 ? -17.556 6.999 -11.798 1.00 54.94 97 SER A C 1
ATOM 792 O O . SER A 1 97 ? -17.226 6.047 -12.498 1.00 54.94 97 SER A O 1
ATOM 794 N N . ARG A 1 98 ? -18.450 7.918 -12.194 1.00 49.69 98 ARG A N 1
ATOM 795 C CA . ARG A 1 98 ? -19.365 7.826 -13.355 1.00 49.69 98 ARG A CA 1
ATOM 796 C C . ARG A 1 98 ? -18.721 7.635 -14.743 1.00 49.69 98 ARG A C 1
ATOM 798 O O . ARG A 1 98 ? -19.464 7.403 -15.686 1.00 49.69 98 ARG A O 1
ATOM 805 N N . ASN A 1 99 ? -17.397 7.726 -14.884 1.00 53.31 99 ASN A N 1
ATOM 806 C CA . ASN A 1 99 ? -16.719 7.764 -16.191 1.00 53.31 99 ASN A CA 1
ATOM 807 C C . ASN A 1 99 ? -15.713 6.637 -16.456 1.00 53.31 99 ASN A C 1
ATOM 809 O O . ASN A 1 99 ? -15.155 6.583 -17.551 1.00 53.31 99 ASN A O 1
ATOM 813 N N . ASP A 1 100 ? -15.492 5.721 -15.514 1.00 51.28 100 ASP A N 1
ATOM 814 C CA . ASP A 1 100 ? -14.609 4.584 -15.763 1.00 51.28 100 ASP A CA 1
ATOM 815 C C . ASP A 1 100 ? -15.434 3.367 -16.177 1.00 51.28 100 ASP A C 1
ATOM 817 O O . ASP A 1 100 ? -16.383 2.986 -15.492 1.00 51.28 100 ASP A O 1
ATOM 821 N N . ARG A 1 101 ? -15.049 2.725 -17.291 1.00 55.78 101 ARG A N 1
ATOM 822 C CA . ARG A 1 101 ? -15.475 1.356 -17.630 1.00 55.78 101 ARG A CA 1
ATOM 823 C C . ARG A 1 101 ? -15.364 0.519 -16.359 1.00 55.78 101 ARG A C 1
ATOM 825 O O . ARG A 1 101 ? -14.239 0.284 -15.922 1.00 55.78 101 ARG A O 1
ATOM 832 N N . THR A 1 102 ? -16.489 0.110 -15.768 1.00 58.28 102 THR A N 1
ATOM 833 C CA . THR A 1 102 ? -16.531 -0.568 -14.464 1.00 58.28 102 THR A CA 1
ATOM 834 C C . THR A 1 102 ? -15.607 -1.782 -14.496 1.00 58.28 102 THR A C 1
ATOM 836 O O . THR A 1 102 ? -15.927 -2.778 -15.155 1.00 58.28 102 THR A O 1
ATOM 839 N N . PRO A 1 103 ? -14.423 -1.719 -13.856 1.00 68.69 103 PRO A N 1
ATOM 840 C CA . PRO A 1 103 ? -13.494 -2.832 -13.884 1.00 68.69 103 PRO A CA 1
ATOM 841 C C . PRO A 1 103 ? -14.131 -4.004 -13.146 1.00 68.69 103 PRO A C 1
ATOM 843 O O . PRO A 1 103 ? -14.788 -3.786 -12.132 1.00 68.69 103 PRO A O 1
ATOM 846 N N . ASN A 1 104 ? -13.890 -5.236 -13.606 1.00 81.25 104 ASN A N 1
ATOM 847 C CA . ASN A 1 104 ? -14.380 -6.437 -12.923 1.00 81.25 104 ASN A CA 1
ATOM 848 C C . ASN A 1 104 ? -14.080 -6.347 -11.406 1.00 81.25 104 ASN A C 1
ATOM 850 O O . ASN A 1 104 ? -12.892 -6.289 -11.042 1.00 81.25 104 ASN A O 1
ATOM 854 N N . PRO A 1 105 ? -15.113 -6.303 -10.542 1.00 84.62 105 PRO A N 1
ATOM 855 C CA . PRO A 1 105 ? -14.952 -6.087 -9.108 1.00 84.62 105 PRO A CA 1
ATOM 856 C C . PRO A 1 105 ? -14.465 -7.342 -8.382 1.00 84.62 105 PRO A C 1
ATOM 858 O O . PRO A 1 105 ? -13.965 -7.247 -7.263 1.00 84.62 105 PRO A O 1
ATOM 861 N N . VAL A 1 106 ? -14.535 -8.507 -9.032 1.00 89.31 106 VAL A N 1
ATOM 862 C CA . VAL A 1 106 ? -14.074 -9.771 -8.468 1.00 89.31 106 VAL A CA 1
ATOM 863 C C . VAL A 1 106 ? -12.552 -9.801 -8.430 1.00 89.31 106 VAL A C 1
ATOM 865 O O . VAL A 1 106 ? -11.894 -9.848 -9.477 1.00 89.31 106 VAL A O 1
ATOM 868 N N . LYS A 1 107 ? -11.975 -9.786 -7.225 1.00 87.12 107 LYS A N 1
ATOM 869 C CA . LYS A 1 107 ? -10.523 -9.880 -7.001 1.00 87.12 107 LYS A CA 1
ATOM 870 C C . LYS A 1 107 ? -10.190 -11.141 -6.220 1.00 87.12 107 LYS A C 1
ATOM 872 O O . LYS A 1 107 ? -11.015 -11.651 -5.474 1.00 87.12 107 LYS A O 1
ATOM 877 N N . ASN A 1 108 ? -8.966 -11.626 -6.402 1.00 89.19 108 ASN A N 1
ATOM 878 C CA . ASN A 1 108 ? -8.393 -12.675 -5.570 1.00 89.19 108 ASN A CA 1
ATOM 879 C C . ASN A 1 108 ? -7.330 -12.050 -4.668 1.00 89.19 108 ASN A C 1
ATOM 881 O O . ASN A 1 108 ? -6.356 -11.500 -5.190 1.00 89.19 108 ASN A O 1
ATOM 885 N N . ILE A 1 109 ? -7.537 -12.109 -3.357 1.00 89.38 109 ILE A N 1
ATOM 886 C CA . ILE A 1 109 ? -6.579 -11.650 -2.352 1.00 89.38 109 ILE A CA 1
ATOM 887 C C . ILE A 1 109 ? -5.785 -12.863 -1.884 1.00 89.38 109 ILE A C 1
ATOM 889 O O . ILE A 1 109 ? -6.335 -13.765 -1.260 1.00 89.38 109 ILE A O 1
ATOM 893 N N . LEU A 1 110 ? -4.487 -12.884 -2.183 1.00 87.19 110 LEU A N 1
ATOM 894 C CA . LEU A 1 110 ? -3.621 -14.008 -1.810 1.00 87.19 110 LEU A CA 1
ATOM 895 C C . LEU A 1 110 ? -3.208 -13.969 -0.333 1.00 87.19 110 LEU A C 1
ATOM 897 O O . LEU A 1 110 ? -2.940 -15.008 0.260 1.00 87.19 110 LEU A O 1
ATOM 901 N N . ARG A 1 111 ? -3.145 -12.772 0.256 1.00 86.69 111 ARG A N 1
ATOM 902 C CA . ARG A 1 111 ? -2.762 -12.560 1.653 1.00 86.69 111 ARG A CA 1
ATOM 903 C C . ARG A 1 111 ? -3.405 -11.282 2.179 1.00 86.69 111 ARG A C 1
ATOM 905 O O . ARG A 1 111 ? -3.567 -10.330 1.418 1.00 86.69 111 ARG A O 1
ATOM 912 N N . PHE A 1 112 ? -3.767 -11.265 3.457 1.00 87.81 112 PHE A N 1
ATOM 913 C CA . PHE A 1 112 ? -4.168 -10.061 4.177 1.00 87.81 112 PHE A CA 1
ATOM 914 C C . PHE A 1 112 ? -3.725 -10.213 5.629 1.00 87.81 112 PHE A C 1
ATOM 916 O O . PHE A 1 112 ? -4.363 -10.900 6.422 1.00 87.81 112 PHE A O 1
ATOM 923 N N . ASP A 1 113 ? -2.635 -9.536 5.970 1.00 84.69 113 ASP A N 1
ATOM 924 C CA . ASP A 1 113 ? -2.093 -9.552 7.322 1.00 84.69 113 ASP A CA 1
ATOM 925 C C . ASP A 1 113 ? -2.537 -8.311 8.102 1.00 84.69 113 ASP A C 1
ATOM 927 O O . ASP A 1 113 ? -2.755 -7.234 7.548 1.00 84.69 113 ASP A O 1
ATOM 931 N N . VAL A 1 114 ? -2.665 -8.451 9.416 1.00 85.56 114 VAL A N 1
ATOM 932 C CA . VAL A 1 114 ? -2.856 -7.320 10.324 1.00 85.56 114 VAL A CA 1
ATOM 933 C C . VAL A 1 114 ? -1.868 -7.495 11.459 1.00 85.56 114 VAL A C 1
ATOM 935 O O . VAL A 1 114 ? -2.052 -8.309 12.365 1.00 85.56 114 VAL A O 1
ATOM 938 N N . ASN A 1 115 ? -0.782 -6.739 11.386 1.00 81.94 115 ASN A N 1
ATOM 939 C CA . ASN A 1 115 ? 0.290 -6.810 12.363 1.00 81.94 115 ASN A CA 1
ATOM 940 C C . ASN A 1 115 ? 0.190 -5.643 13.342 1.00 81.94 115 ASN A C 1
ATOM 942 O O . ASN A 1 115 ? -0.302 -4.571 13.010 1.00 81.94 115 ASN A O 1
ATOM 946 N N . GLU A 1 116 ? 0.644 -5.875 14.566 1.00 75.12 116 GLU A N 1
ATOM 947 C CA . GLU A 1 116 ? 0.911 -4.805 15.522 1.00 75.12 116 GLU A CA 1
ATOM 948 C C . GLU A 1 116 ? 2.426 -4.717 15.642 1.00 75.12 116 GLU A C 1
ATOM 950 O O . GLU A 1 116 ? 3.098 -5.747 15.695 1.00 75.12 116 GLU A O 1
ATOM 955 N N . MET A 1 117 ? 2.977 -3.508 15.606 1.00 65.94 117 MET A N 1
ATOM 956 C CA . MET A 1 117 ? 4.419 -3.314 15.600 1.00 65.94 117 MET A CA 1
ATOM 957 C C . MET A 1 117 ? 4.760 -2.309 16.685 1.00 65.94 117 MET A C 1
ATOM 959 O O . MET A 1 117 ? 4.618 -1.101 16.513 1.00 65.94 117 MET A O 1
ATOM 963 N N . VAL A 1 118 ? 5.210 -2.824 17.824 1.00 57.72 118 VAL A N 1
ATOM 964 C CA . VAL A 1 118 ? 5.631 -1.991 18.946 1.00 57.72 118 VAL A CA 1
ATOM 965 C C . VAL A 1 118 ? 7.009 -1.425 18.627 1.00 57.72 118 VAL A C 1
ATOM 967 O O . VAL A 1 118 ? 8.020 -2.120 18.687 1.00 57.72 118 VAL A O 1
ATOM 970 N N . LEU A 1 119 ? 7.051 -0.152 18.247 1.00 52.88 119 LEU A N 1
ATOM 971 C CA . LEU A 1 119 ? 8.301 0.572 18.060 1.00 52.88 119 LEU A CA 1
ATOM 972 C C . LEU A 1 119 ? 8.843 0.935 19.449 1.00 52.88 119 LEU A C 1
ATOM 974 O O . LEU A 1 119 ? 8.280 1.775 20.148 1.00 52.88 119 LEU A O 1
ATOM 978 N N . LEU A 1 120 ? 9.928 0.274 19.861 1.00 43.25 120 LEU A N 1
ATOM 979 C CA . LEU A 1 120 ? 10.643 0.531 21.116 1.00 43.25 120 LEU A CA 1
ATOM 980 C C . LEU A 1 120 ? 11.394 1.873 21.058 1.00 43.25 120 LEU A C 1
ATOM 982 O O . LEU A 1 120 ? 12.617 1.915 21.034 1.00 43.25 120 LEU A O 1
ATOM 986 N N . LYS A 1 121 ? 10.666 2.989 21.036 1.00 40.12 121 LYS A N 1
ATOM 987 C CA . LYS A 1 121 ? 11.127 4.280 21.558 1.00 40.12 121 LYS A CA 1
ATOM 988 C C . LYS A 1 121 ? 9.913 4.969 22.190 1.00 40.12 121 LYS A C 1
ATOM 990 O O . LYS A 1 121 ? 8.979 5.325 21.484 1.00 40.12 121 LYS A O 1
ATOM 995 N N . LEU A 1 122 ? 9.956 5.153 23.516 1.00 39.41 122 LEU A N 1
ATOM 996 C CA . LEU A 1 122 ? 9.025 5.963 24.328 1.00 39.41 122 LEU A CA 1
ATOM 997 C C . LEU A 1 122 ? 7.616 5.381 24.604 1.00 39.41 122 LEU A C 1
ATOM 999 O O . LEU A 1 122 ? 6.617 6.050 24.352 1.00 39.41 122 LEU A O 1
ATOM 1003 N N . ASN A 1 123 ? 7.526 4.184 25.203 1.00 36.47 123 ASN A N 1
ATOM 1004 C CA . ASN A 1 123 ? 6.329 3.684 25.919 1.00 36.47 123 ASN A CA 1
ATOM 1005 C C . ASN A 1 123 ? 4.966 3.835 25.201 1.00 36.47 123 ASN A C 1
ATOM 1007 O O . ASN A 1 123 ? 3.946 4.090 25.843 1.00 36.47 123 ASN A O 1
ATOM 1011 N N . LYS A 1 124 ? 4.909 3.664 23.876 1.00 41.91 124 LYS A N 1
ATOM 1012 C CA . LYS A 1 124 ? 3.650 3.684 23.118 1.00 41.91 124 LYS A CA 1
ATOM 1013 C C . LYS A 1 124 ? 3.553 2.451 22.222 1.00 41.91 124 LYS A C 1
ATOM 1015 O O . LYS A 1 124 ? 4.432 2.176 21.414 1.00 41.91 124 LYS A O 1
ATOM 1020 N N . VAL A 1 125 ? 2.475 1.691 22.406 1.00 40.00 125 VAL A N 1
ATOM 1021 C CA . VAL A 1 125 ? 2.104 0.546 21.566 1.00 40.00 125 VAL A CA 1
ATOM 1022 C C . VAL A 1 125 ? 1.554 1.105 20.255 1.00 40.00 125 VAL A C 1
ATOM 1024 O O . VAL A 1 125 ? 0.581 1.859 20.267 1.00 40.00 125 VAL A O 1
ATOM 1027 N N . PHE A 1 126 ? 2.185 0.781 19.126 1.00 50.44 126 PHE A N 1
ATOM 1028 C CA . PHE A 1 126 ? 1.725 1.208 17.805 1.00 50.44 126 PHE A CA 1
ATOM 1029 C C . PHE A 1 126 ? 1.170 0.001 17.046 1.00 50.44 126 PHE A C 1
ATOM 1031 O O . PHE A 1 126 ? 1.855 -0.999 16.840 1.00 50.44 126 PHE A O 1
ATOM 1038 N N . SER A 1 127 ? -0.076 0.087 16.591 1.00 42.38 127 SER A N 1
ATOM 1039 C CA . SER A 1 127 ? -0.662 -0.953 15.746 1.00 42.38 127 SER A CA 1
ATOM 1040 C C . SER A 1 127 ? -0.461 -0.631 14.275 1.00 42.38 127 SER A C 1
ATOM 1042 O O . SER A 1 127 ? -1.296 -0.000 13.629 1.00 42.38 127 SER A O 1
ATOM 1044 N N . LEU A 1 128 ? 0.684 -1.053 13.737 1.00 45.16 128 LEU A N 1
ATOM 1045 C CA . LEU A 1 128 ? 0.986 -0.904 12.322 1.00 45.16 128 LEU A CA 1
ATOM 1046 C C . LEU A 1 128 ? 0.330 -2.015 11.491 1.00 45.16 128 LEU A C 1
ATOM 1048 O O . LEU A 1 128 ? 0.967 -2.999 11.119 1.00 45.16 128 LEU A O 1
ATOM 1052 N N . CYS A 1 129 ? -0.954 -1.837 11.185 1.00 43.78 129 CYS A N 1
ATOM 1053 C CA . CYS A 1 129 ? -1.751 -2.800 10.428 1.00 43.78 129 CYS A CA 1
ATOM 1054 C C . CYS A 1 129 ? -1.313 -2.900 8.953 1.00 43.78 129 CYS A C 1
ATOM 1056 O O . CYS A 1 129 ? -1.845 -2.211 8.086 1.00 43.78 129 CYS A O 1
ATOM 1058 N N . PHE A 1 130 ? -0.370 -3.792 8.646 1.00 44.97 130 PHE A N 1
ATOM 1059 C CA . PHE A 1 130 ? 0.074 -4.047 7.274 1.00 44.97 130 PHE A CA 1
ATOM 1060 C C . PHE A 1 130 ? -0.911 -4.895 6.460 1.00 44.97 130 PHE A C 1
ATOM 1062 O O . PHE A 1 130 ? -0.685 -6.085 6.268 1.00 44.97 130 PHE A O 1
ATOM 1069 N N . ALA A 1 131 ? -1.939 -4.276 5.886 1.00 46.66 131 ALA A N 1
ATOM 1070 C CA . ALA A 1 131 ? -2.799 -4.952 4.915 1.00 46.66 131 ALA A CA 1
ATOM 1071 C C . ALA A 1 131 ? -2.059 -5.190 3.580 1.00 46.66 131 ALA A C 1
ATOM 1073 O O . ALA A 1 131 ? -2.175 -4.398 2.647 1.00 46.66 131 ALA A O 1
ATOM 1074 N N . SER A 1 132 ? -1.294 -6.283 3.496 1.00 43.56 132 SER A N 1
ATOM 1075 C CA . SER A 1 132 ? -0.577 -6.728 2.292 1.00 43.56 132 SER A CA 1
ATOM 1076 C C . SER A 1 132 ? -1.531 -7.363 1.289 1.00 43.56 132 SER A C 1
ATOM 1078 O O . SER A 1 132 ? -1.510 -8.575 1.104 1.00 43.56 132 SER A O 1
ATOM 1080 N N . VAL A 1 133 ? -2.347 -6.561 0.608 1.00 53.25 133 VAL A N 1
ATOM 1081 C CA . VAL A 1 133 ? -3.269 -7.105 -0.393 1.00 53.25 133 VAL A CA 1
ATOM 1082 C C . VAL A 1 133 ? -2.503 -7.474 -1.654 1.00 53.25 133 VAL A C 1
ATOM 1084 O O . VAL A 1 133 ? -2.005 -6.595 -2.350 1.00 53.25 133 VAL A O 1
ATOM 1087 N N . CYS A 1 134 ? -2.418 -8.774 -1.927 1.00 48.12 134 CYS A N 1
ATOM 1088 C CA . CYS A 1 134 ? -1.722 -9.345 -3.071 1.00 48.12 134 CYS A CA 1
ATOM 1089 C C . CYS A 1 134 ? -2.727 -9.782 -4.147 1.00 48.12 134 CYS A C 1
ATOM 1091 O O . CYS A 1 134 ? -3.527 -10.684 -3.911 1.00 48.12 134 CYS A O 1
ATOM 1093 N N . GLY A 1 135 ? -2.730 -9.108 -5.305 1.00 52.25 135 GLY A N 1
ATOM 1094 C CA . GLY A 1 135 ? -3.699 -9.357 -6.378 1.00 52.25 135 GLY A CA 1
ATOM 1095 C C . GLY A 1 135 ? -3.273 -8.804 -7.742 1.00 52.25 135 GLY A C 1
ATOM 1096 O O . GLY A 1 135 ? -2.467 -7.877 -7.830 1.00 52.25 135 GLY A O 1
ATOM 1097 N N . LYS A 1 136 ? -3.831 -9.368 -8.826 1.00 51.12 136 LYS A N 1
ATOM 1098 C CA . LYS A 1 136 ? -3.447 -9.039 -10.217 1.00 51.12 136 LYS A CA 1
ATOM 1099 C C . LYS A 1 136 ? -3.863 -7.622 -10.651 1.00 51.12 136 LYS A C 1
ATOM 1101 O O . LYS A 1 136 ? -3.196 -7.017 -11.485 1.00 51.12 136 LYS A O 1
ATOM 1106 N N . LYS A 1 137 ? -4.959 -7.071 -10.102 1.00 54.62 137 LYS A N 1
ATOM 1107 C CA . LYS A 1 137 ? -5.467 -5.704 -10.370 1.00 54.62 137 LYS A CA 1
ATOM 1108 C C . LYS A 1 137 ? -6.317 -5.212 -9.194 1.00 54.62 137 LYS A C 1
ATOM 1110 O O . LYS A 1 137 ? -7.314 -5.855 -8.888 1.00 54.62 137 LYS A O 1
ATOM 1115 N N . PHE A 1 138 ? -5.996 -4.062 -8.607 1.00 55.88 138 PHE A N 1
ATOM 1116 C CA . PHE A 1 138 ? -6.838 -3.394 -7.603 1.00 55.88 138 PHE A CA 1
ATOM 1117 C C . PHE A 1 138 ? -7.722 -2.320 -8.239 1.00 55.88 138 PHE A C 1
ATOM 1119 O O . PHE A 1 138 ? -7.414 -1.833 -9.328 1.00 55.88 138 PHE A O 1
ATOM 1126 N N . LEU A 1 139 ? -8.841 -2.000 -7.589 1.00 49.88 139 LEU A N 1
ATOM 1127 C CA . LEU A 1 139 ? -9.740 -0.919 -8.002 1.00 49.88 139 LEU A CA 1
ATOM 1128 C C . LEU A 1 139 ? -9.111 0.434 -7.632 1.00 49.88 139 LEU A C 1
ATOM 1130 O O . LEU A 1 139 ? -8.453 0.551 -6.599 1.00 49.88 139 LEU A O 1
ATOM 1134 N N . SER A 1 140 ? -9.261 1.442 -8.490 1.00 44.75 140 SER A N 1
ATOM 1135 C CA . SER A 1 140 ? -8.734 2.789 -8.255 1.00 44.75 140 SER A CA 1
ATOM 1136 C C . SER A 1 140 ? -9.541 3.521 -7.172 1.00 44.75 140 SER A C 1
ATOM 1138 O O . SER A 1 140 ? -10.772 3.502 -7.163 1.00 44.75 140 SER A O 1
ATOM 1140 N N . ARG A 1 141 ? -8.844 4.217 -6.263 1.00 40.44 141 ARG A N 1
ATOM 1141 C CA . ARG A 1 141 ? -9.427 5.292 -5.443 1.00 40.44 141 ARG A CA 1
ATOM 1142 C C . ARG A 1 141 ? -9.151 6.641 -6.120 1.00 40.44 141 ARG A C 1
ATOM 1144 O O . ARG A 1 141 ? -7.974 6.958 -6.287 1.00 40.44 141 ARG A O 1
ATOM 1151 N N . PRO A 1 142 ? -10.160 7.458 -6.472 1.00 30.45 142 PRO A N 1
ATOM 1152 C CA . PRO A 1 142 ? -9.937 8.869 -6.750 1.00 30.45 142 PRO A CA 1
ATOM 1153 C C . PRO A 1 142 ? -9.610 9.596 -5.436 1.00 30.45 142 PRO A C 1
ATOM 1155 O O . PRO A 1 142 ? -10.341 9.463 -4.460 1.00 30.45 142 PRO A O 1
ATOM 1158 N N . GLY A 1 143 ? -8.524 10.371 -5.423 1.00 38.19 143 GLY A N 1
ATOM 1159 C CA . GLY A 1 143 ? -8.321 11.463 -4.465 1.00 38.19 143 GLY A CA 1
ATOM 1160 C C . GLY A 1 143 ? -7.970 11.083 -3.021 1.00 38.19 143 GLY A C 1
ATOM 1161 O O . GLY A 1 143 ? -8.801 11.174 -2.127 1.00 38.19 143 GLY A O 1
ATOM 1162 N N . LEU A 1 144 ? -6.691 10.799 -2.765 1.00 36.97 144 LEU A N 1
ATOM 1163 C CA . LEU A 1 144 ? -6.057 11.078 -1.461 1.00 36.97 144 LEU A CA 1
ATOM 1164 C C . LEU A 1 144 ? -4.743 11.864 -1.617 1.00 36.97 144 LEU A C 1
ATOM 1166 O O . LEU A 1 144 ? -3.905 11.888 -0.726 1.00 36.97 144 LEU A O 1
ATOM 1170 N N . ALA A 1 145 ? -4.602 12.549 -2.752 1.00 31.02 145 ALA A N 1
ATOM 1171 C CA . ALA A 1 145 ? -3.627 13.605 -2.965 1.00 31.02 145 ALA A CA 1
ATOM 1172 C C . ALA A 1 145 ? -4.396 14.893 -3.287 1.00 31.02 145 ALA A C 1
ATOM 1174 O O . ALA A 1 145 ? -4.463 15.324 -4.434 1.00 31.02 145 ALA A O 1
ATOM 1175 N N . LYS A 1 146 ? -5.035 15.493 -2.277 1.00 24.83 146 LYS A N 1
ATOM 1176 C CA . LYS A 1 146 ? -5.091 16.955 -2.279 1.00 24.83 146 LYS A CA 1
ATOM 1177 C C . LYS A 1 146 ? -3.742 17.400 -1.716 1.00 24.83 146 LYS A C 1
ATOM 1179 O O . LYS A 1 146 ? -3.415 16.955 -0.614 1.00 24.83 146 LYS A O 1
ATOM 1184 N N . PRO A 1 147 ? -2.937 18.186 -2.450 1.00 27.83 147 PRO A N 1
ATOM 1185 C CA . PRO A 1 147 ? -1.781 18.818 -1.843 1.00 27.83 147 PRO A CA 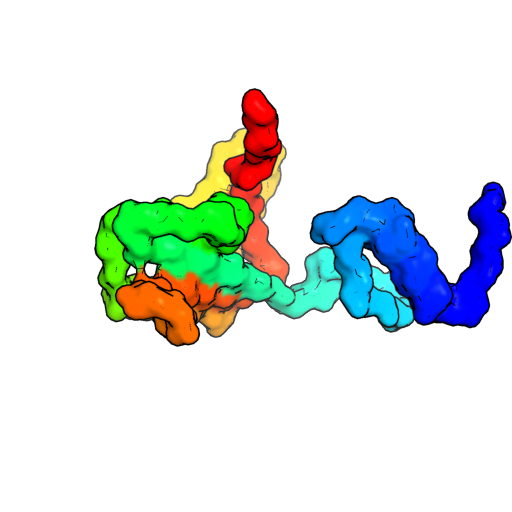1
ATOM 1186 C C . PRO A 1 147 ? -2.275 19.599 -0.628 1.00 27.83 147 PRO A C 1
ATOM 1188 O O . PRO A 1 147 ? -3.291 20.293 -0.697 1.00 27.83 147 PRO A O 1
ATOM 1191 N N . ILE A 1 148 ? -1.579 19.430 0.492 1.00 33.62 148 ILE A N 1
ATOM 1192 C CA . ILE A 1 148 ? -1.682 20.351 1.616 1.00 33.62 148 ILE A CA 1
ATOM 1193 C C . ILE A 1 148 ? -1.105 21.655 1.068 1.00 33.62 148 ILE A C 1
ATOM 1195 O O . ILE A 1 148 ? 0.109 21.800 0.957 1.00 33.62 148 ILE A O 1
ATOM 1199 N N . GLN A 1 149 ? -1.982 22.522 0.572 1.00 26.05 149 GLN A N 1
ATOM 1200 C CA . GLN A 1 149 ? -1.621 23.903 0.292 1.00 26.05 149 GLN A CA 1
ATOM 1201 C C . GLN A 1 149 ? -1.507 24.640 1.638 1.00 26.05 149 GLN A C 1
ATOM 1203 O O . GLN A 1 149 ? -2.212 24.246 2.573 1.00 26.05 149 GLN A O 1
ATOM 1208 N N . PRO A 1 150 ? -0.566 25.596 1.748 1.00 38.44 150 PRO A N 1
ATOM 1209 C CA . PRO A 1 150 ? -0.175 26.237 3.005 1.00 38.44 150 PRO A CA 1
ATOM 1210 C C . PRO A 1 150 ? -1.322 26.951 3.721 1.00 38.44 150 PRO A C 1
ATOM 1212 O O . PRO A 1 150 ? -2.237 27.454 3.030 1.00 38.44 150 PRO A O 1
#

Organism: NCBI:txid265156

Secondary structure (DSSP, 8-state):
--S----SHHHHHHHHHHHS-TT----------TT--TTTS---B-----EE-SSS--TTTTTTSEEP-SPP-HHHHHHHHHTTSEEEE-GGGS---TTS-----EEEES---------SSSS-----------BS-PPPPP-S------

Sequence (150 aa):
MTPVNYESLEDIHKAINGLLPSDIRIREIRPVVPEFHARFSVESKIYFYKVYNGAIMDPFLRHYAYHSVYKLNVAAMRDAAKLFVGKHDFSAFANVSRNDRTPNPVKNILRFDVNEMVLLKLNKVFSLCFASVCGKKFLSRPGLAKPIQP

InterPro domains:
  IPR001406 Pseudouridine synthase I, TruA [PTHR11142] (12-140)
  IPR020094 Pseudouridine synthase TruA/RsuA/RluB/E/F, N-terminal [G3DSA:3.30.70.580] (2-42)
  IPR020095 Pseudouridine synthase I, TruA, C-terminal [G3DSA:3.30.70.660] (43-141)
  IPR020097 Pseudouridine synthase I, TruA, alpha/beta domain [PF01416] (80-118)
  IPR020103 Pseudouridine synthase, catalytic domain superfamily [SSF55120] (8-139)